Protein AF-A0A1V2B2P2-F1 (afdb_monomer_lite)

pLDDT: mean 77.13, std 16.37, range [38.16, 91.69]

Foldseek 3Di:
DDDDDDPPPVFDKDKDWDWFADPNDIDIWIWIWTDDPFKIKIFTDDDPVCCVFAPHRWIWIDTNVPLLAFTHGDCPPGDPVSVVVVVRVSVRVNPDDDPDDPDDPPPD

Radius of gyration: 16.29 Å; chains: 1; bounding box: 33×38×51 Å

Structure (mmCIF, N/CA/C/O backbone):
data_AF-A0A1V2B2P2-F1
#
_entry.id   AF-A0A1V2B2P2-F1
#
loop_
_atom_site.group_PDB
_atom_site.id
_atom_site.type_symbol
_atom_site.label_atom_id
_atom_site.label_alt_id
_atom_site.label_comp_id
_atom_site.label_asym_id
_atom_site.label_entity_id
_atom_site.label_seq_id
_atom_site.pdbx_PDB_ins_code
_atom_site.Cartn_x
_atom_site.Cartn_y
_atom_site.Cartn_z
_atom_site.occupancy
_atom_site.B_iso_or_equiv
_atom_site.auth_seq_id
_atom_site.auth_comp_id
_atom_site.auth_asym_id
_atom_site.auth_atom_id
_atom_site.pdbx_PDB_model_num
ATOM 1 N N . MET A 1 1 ? 12.915 -26.790 -37.142 1.00 39.47 1 MET A N 1
ATOM 2 C CA . MET A 1 1 ? 12.328 -26.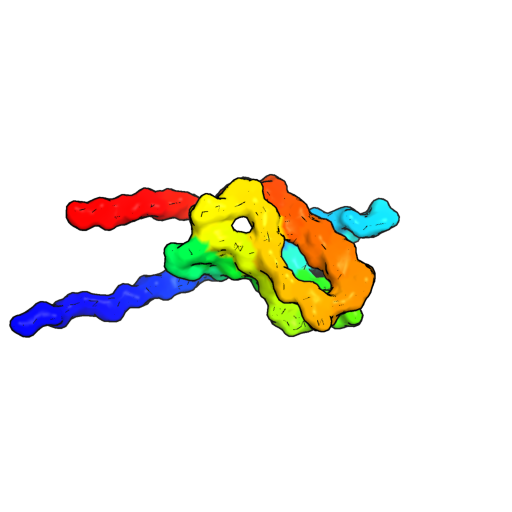974 -35.799 1.00 39.47 1 MET A CA 1
ATOM 3 C C . MET A 1 1 ? 13.201 -26.231 -34.805 1.00 39.47 1 MET A C 1
ATOM 5 O O . MET A 1 1 ? 14.288 -26.704 -34.510 1.00 39.47 1 MET A O 1
ATOM 9 N N . ALA A 1 2 ? 12.787 -25.038 -34.380 1.00 40.22 2 ALA A N 1
ATOM 10 C CA . ALA A 1 2 ? 13.487 -24.275 -33.353 1.00 40.22 2 ALA A CA 1
ATOM 11 C C . ALA A 1 2 ? 12.790 -24.535 -32.011 1.00 40.22 2 ALA A C 1
ATOM 13 O O . ALA A 1 2 ? 11.693 -24.041 -31.776 1.00 40.22 2 ALA A O 1
ATOM 14 N N . CYS A 1 3 ? 13.403 -25.363 -31.168 1.00 47.97 3 CYS A N 1
ATOM 15 C CA . CYS A 1 3 ? 13.074 -25.444 -29.749 1.00 47.97 3 CYS A CA 1
ATOM 16 C C . CYS A 1 3 ? 13.966 -24.447 -29.014 1.00 47.97 3 CYS A C 1
ATOM 18 O O . CYS A 1 3 ? 15.145 -24.744 -28.861 1.00 47.97 3 CYS A O 1
ATOM 20 N N . LEU A 1 4 ? 13.434 -23.318 -28.538 1.00 44.38 4 LEU A N 1
ATOM 21 C CA . LEU A 1 4 ? 14.113 -22.487 -27.539 1.00 44.38 4 LEU A CA 1
ATOM 22 C C . LEU A 1 4 ? 13.096 -21.861 -26.567 1.00 44.38 4 LEU A C 1
ATOM 24 O O . LEU A 1 4 ? 12.525 -20.813 -26.829 1.00 44.38 4 LEU A O 1
ATOM 28 N N . LEU A 1 5 ? 12.945 -22.586 -25.451 1.00 43.53 5 LEU A N 1
ATOM 29 C CA . LEU A 1 5 ? 12.722 -22.169 -24.060 1.00 43.53 5 LEU A CA 1
ATOM 30 C C . LEU A 1 5 ? 11.414 -21.432 -23.687 1.00 43.53 5 LEU A C 1
ATOM 32 O O . LEU A 1 5 ? 11.147 -20.349 -24.200 1.00 43.53 5 LEU A O 1
ATOM 36 N N . PRO A 1 6 ? 10.639 -21.937 -22.698 1.00 41.19 6 PRO A N 1
ATOM 37 C CA . PRO A 1 6 ? 9.666 -21.096 -22.019 1.00 41.19 6 PRO A CA 1
ATOM 38 C C . PRO A 1 6 ? 10.451 -19.983 -21.324 1.00 41.19 6 PRO A C 1
ATOM 40 O O . PRO A 1 6 ? 11.343 -20.261 -20.517 1.00 41.19 6 PRO A O 1
ATOM 43 N N . TYR A 1 7 ? 10.157 -18.730 -21.667 1.00 40.47 7 TYR A N 1
ATOM 44 C CA . TYR A 1 7 ? 10.607 -17.584 -20.892 1.00 40.47 7 TYR A CA 1
ATOM 45 C C . TYR A 1 7 ? 10.090 -17.785 -19.467 1.00 40.47 7 TYR A C 1
ATOM 47 O O . TYR A 1 7 ? 8.924 -17.554 -19.168 1.00 40.47 7 TYR A O 1
ATOM 55 N N . TYR A 1 8 ? 10.961 -18.288 -18.595 1.00 42.84 8 TYR A N 1
ATOM 56 C CA . TYR A 1 8 ? 10.776 -18.232 -17.157 1.00 42.84 8 TYR A CA 1
ATOM 57 C C . TYR A 1 8 ? 10.925 -16.756 -16.798 1.00 42.84 8 TYR A C 1
ATOM 59 O O . TYR A 1 8 ? 12.015 -16.286 -16.463 1.00 42.84 8 TYR A O 1
ATOM 67 N N . THR A 1 9 ? 9.841 -15.995 -16.917 1.00 45.66 9 THR A N 1
ATOM 68 C CA . THR A 1 9 ? 9.698 -14.739 -16.196 1.00 45.66 9 THR A CA 1
ATOM 69 C C . THR A 1 9 ? 9.784 -15.111 -14.725 1.00 45.66 9 THR A C 1
ATOM 71 O O . THR A 1 9 ? 8.820 -15.549 -14.103 1.00 45.66 9 THR A O 1
ATOM 74 N N . LYS A 1 10 ? 11.000 -15.054 -14.169 1.00 51.00 10 LYS A N 1
ATOM 75 C CA . LYS A 1 10 ? 11.193 -15.074 -12.725 1.00 51.00 10 LYS A CA 1
ATOM 76 C C . LYS A 1 10 ? 10.439 -13.860 -12.206 1.00 51.00 10 LYS A C 1
ATOM 78 O O . LYS A 1 10 ? 10.979 -12.756 -12.253 1.00 51.00 10 LYS A O 1
ATOM 83 N N . LEU A 1 11 ? 9.211 -14.078 -11.742 1.00 55.22 11 LEU A N 1
ATOM 84 C CA . LEU A 1 11 ? 8.490 -13.119 -10.924 1.00 55.22 11 LEU A CA 1
ATOM 85 C C . LEU A 1 11 ? 9.451 -12.710 -9.815 1.00 55.22 11 LEU A C 1
ATOM 87 O O . LEU A 1 11 ? 9.940 -13.539 -9.036 1.00 55.22 11 LEU A O 1
ATOM 91 N N . LYS A 1 12 ? 9.854 -11.446 -9.844 1.00 67.88 12 LYS A N 1
ATOM 92 C CA . LYS A 1 12 ? 10.796 -10.933 -8.869 1.00 67.88 12 LYS A CA 1
ATOM 93 C C . LYS A 1 12 ? 9.968 -10.476 -7.684 1.00 67.88 12 LYS A C 1
ATOM 95 O O . LYS A 1 12 ? 9.390 -9.396 -7.723 1.00 67.88 12 LYS A O 1
ATOM 100 N N . HIS A 1 13 ? 9.920 -11.331 -6.669 1.00 76.50 13 HIS A N 1
ATOM 101 C CA . HIS A 1 13 ? 9.293 -11.022 -5.393 1.00 76.50 13 HIS A CA 1
ATOM 102 C C . HIS A 1 13 ? 10.310 -10.359 -4.463 1.00 76.50 13 HIS A C 1
ATOM 104 O O . HIS A 1 13 ? 11.464 -10.792 -4.361 1.00 76.50 13 HIS A O 1
ATOM 110 N N . MET A 1 14 ? 9.888 -9.293 -3.795 1.00 82.94 14 MET A N 1
ATOM 111 C CA . MET A 1 14 ? 10.618 -8.657 -2.701 1.00 82.94 14 MET A CA 1
ATOM 112 C C . MET A 1 14 ? 9.628 -8.362 -1.580 1.00 82.94 14 MET A C 1
ATOM 114 O O . MET A 1 14 ? 8.471 -8.088 -1.857 1.00 82.94 14 MET A O 1
ATOM 118 N N . THR A 1 15 ? 10.071 -8.360 -0.328 1.00 85.81 15 THR A N 1
ATOM 119 C CA . THR A 1 15 ? 9.255 -7.897 0.803 1.00 85.81 15 THR A CA 1
ATOM 120 C C . THR A 1 15 ? 9.981 -6.752 1.491 1.00 85.81 15 THR A C 1
ATOM 122 O O . THR A 1 15 ? 11.207 -6.783 1.636 1.00 85.81 15 THR A O 1
ATOM 125 N N . ARG A 1 16 ? 9.246 -5.721 1.903 1.00 85.19 16 ARG A N 1
ATOM 126 C CA . ARG A 1 16 ? 9.786 -4.564 2.619 1.00 85.19 16 ARG A CA 1
ATOM 127 C C . ARG A 1 16 ? 8.784 -4.080 3.647 1.00 85.19 16 ARG A C 1
ATOM 129 O O . ARG A 1 16 ? 7.584 -4.084 3.409 1.00 85.19 16 ARG A O 1
ATOM 136 N N . GLN A 1 17 ? 9.312 -3.569 4.748 1.00 88.44 17 GLN A N 1
ATOM 137 C CA . GLN A 1 17 ? 8.519 -2.836 5.716 1.00 88.44 17 GLN A CA 1
ATOM 138 C C . GLN A 1 17 ? 8.407 -1.369 5.327 1.00 88.44 17 GLN A C 1
ATOM 140 O O . GLN A 1 17 ? 9.409 -0.711 5.027 1.00 88.44 17 GLN A O 1
ATOM 145 N N . ILE A 1 18 ? 7.181 -0.863 5.357 1.00 87.44 18 ILE A N 1
ATOM 146 C CA . ILE A 1 18 ? 6.894 0.563 5.260 1.00 87.44 18 ILE A CA 1
ATOM 147 C C . ILE A 1 18 ? 6.286 1.041 6.572 1.00 87.44 18 ILE A C 1
ATOM 149 O O . ILE A 1 18 ? 5.575 0.301 7.252 1.00 87.44 18 ILE A O 1
ATOM 153 N N . THR A 1 19 ? 6.565 2.292 6.912 1.00 89.38 19 THR A N 1
ATOM 154 C CA . THR A 1 19 ? 5.907 2.976 8.021 1.00 89.38 19 THR A CA 1
ATOM 155 C C . THR A 1 19 ? 4.909 3.957 7.439 1.00 89.38 19 THR A C 1
ATOM 157 O O . THR A 1 19 ? 5.289 4.790 6.617 1.00 89.38 19 THR A O 1
ATOM 160 N N . ILE A 1 20 ? 3.659 3.874 7.877 1.00 88.50 20 ILE A N 1
ATOM 161 C CA . ILE A 1 20 ? 2.627 4.869 7.583 1.00 88.50 20 ILE A CA 1
ATOM 162 C C . ILE A 1 20 ? 2.299 5.663 8.844 1.00 88.50 20 ILE A C 1
ATOM 164 O O . ILE A 1 20 ? 2.449 5.155 9.958 1.00 88.50 20 ILE A O 1
ATOM 168 N N . ASN A 1 21 ? 1.864 6.908 8.671 1.00 87.12 21 ASN A N 1
ATOM 169 C CA . ASN A 1 21 ? 1.361 7.745 9.754 1.00 87.12 21 ASN A CA 1
ATOM 170 C C . ASN A 1 21 ? -0.140 7.956 9.555 1.00 87.12 21 ASN A C 1
ATOM 172 O O . ASN A 1 21 ? -0.551 8.440 8.506 1.00 87.12 21 ASN A O 1
ATOM 176 N N . LEU A 1 22 ? -0.930 7.580 10.554 1.00 84.56 22 LEU A N 1
ATOM 177 C CA . LEU A 1 22 ? -2.375 7.772 10.586 1.00 84.56 22 LEU A CA 1
ATOM 178 C C . LEU A 1 22 ? -2.728 8.431 11.913 1.00 84.56 22 LEU A C 1
ATOM 180 O O . LEU A 1 22 ? -2.370 7.912 12.970 1.00 84.56 22 LEU A O 1
ATOM 184 N N . ASP A 1 23 ? -3.389 9.586 11.855 1.00 84.69 23 ASP A N 1
ATOM 185 C CA . ASP A 1 23 ? -3.840 10.345 13.030 1.00 84.69 23 ASP A CA 1
ATOM 186 C C . ASP A 1 23 ? -2.732 10.624 14.068 1.00 84.69 23 ASP A C 1
ATOM 188 O O . ASP A 1 23 ? -2.968 10.681 15.274 1.00 84.69 23 ASP A O 1
ATOM 192 N N . GLY A 1 24 ? -1.487 10.793 13.606 1.00 84.19 24 GLY A N 1
ATOM 193 C CA . GLY A 1 24 ? -0.324 11.039 14.464 1.00 84.19 24 GLY A CA 1
ATOM 194 C C . GLY A 1 24 ? 0.310 9.777 15.055 1.00 84.19 24 GLY A C 1
ATOM 195 O O . GLY A 1 24 ? 1.323 9.879 15.750 1.00 84.19 24 GLY A O 1
ATOM 196 N N . GLN A 1 25 ? -0.230 8.593 14.760 1.00 87.75 25 GLN A N 1
ATOM 197 C CA . GLN A 1 25 ? 0.337 7.311 15.156 1.00 87.75 25 GLN A CA 1
ATOM 198 C C . GLN A 1 25 ? 1.056 6.641 13.980 1.00 87.75 25 GLN A C 1
ATOM 200 O O . GLN A 1 25 ? 0.563 6.587 12.854 1.00 87.75 25 GLN A O 1
ATOM 205 N N . GLN A 1 26 ? 2.246 6.105 14.252 1.00 88.88 26 GLN A N 1
ATOM 206 C CA . GLN A 1 26 ? 3.031 5.372 13.265 1.00 88.88 26 GLN A CA 1
ATOM 207 C C . GLN A 1 26 ? 2.723 3.882 13.317 1.00 88.88 26 GLN A C 1
ATOM 209 O O . GLN A 1 26 ? 2.688 3.275 14.390 1.00 88.88 26 GLN A O 1
ATOM 214 N N . PHE A 1 27 ? 2.570 3.285 12.142 1.00 87.56 27 PHE A N 1
ATOM 215 C CA . PHE A 1 27 ? 2.323 1.863 11.999 1.00 87.56 27 PHE A CA 1
ATOM 216 C C . PHE A 1 27 ? 3.258 1.265 10.966 1.00 87.56 27 PHE A C 1
ATOM 218 O O . PHE A 1 27 ? 3.414 1.803 9.873 1.00 87.56 27 PHE A O 1
ATOM 225 N N . MET A 1 28 ? 3.849 0.127 11.314 1.00 89.19 28 MET A N 1
ATOM 226 C CA . MET A 1 28 ? 4.628 -0.671 10.379 1.00 89.19 28 MET A CA 1
ATOM 227 C C . MET A 1 28 ? 3.732 -1.693 9.682 1.00 89.19 28 MET A C 1
ATOM 229 O O . MET A 1 28 ? 2.868 -2.315 10.314 1.00 89.19 28 MET A O 1
ATOM 233 N N . LEU A 1 29 ? 3.957 -1.842 8.382 1.00 87.38 29 LEU A N 1
ATOM 234 C CA . LEU A 1 29 ? 3.263 -2.766 7.496 1.00 87.38 29 LEU A CA 1
ATOM 235 C C . LEU A 1 29 ? 4.288 -3.517 6.656 1.00 87.38 29 LEU A C 1
ATOM 237 O O . LEU A 1 29 ? 5.249 -2.914 6.173 1.00 87.38 29 LEU A O 1
ATOM 241 N N . ASP A 1 30 ? 4.051 -4.808 6.457 1.00 87.81 30 ASP A N 1
ATOM 242 C CA . ASP A 1 30 ? 4.799 -5.604 5.494 1.00 87.81 30 ASP A CA 1
ATOM 243 C C . ASP A 1 30 ? 4.138 -5.468 4.117 1.00 87.81 30 ASP A C 1
ATOM 245 O O . ASP A 1 30 ? 2.928 -5.660 3.957 1.00 87.81 30 ASP A O 1
ATOM 249 N N . LEU A 1 31 ? 4.948 -5.115 3.124 1.00 88.00 31 LEU A N 1
ATOM 250 C CA . LEU A 1 31 ? 4.548 -4.959 1.735 1.00 88.00 31 LEU A CA 1
ATOM 251 C C . LEU A 1 31 ? 5.353 -5.934 0.883 1.00 88.00 31 LEU A C 1
ATOM 253 O O . LEU A 1 31 ? 6.587 -5.906 0.911 1.00 88.00 31 LEU A O 1
ATOM 257 N N . GLU A 1 32 ? 4.668 -6.789 0.133 1.00 90.06 32 GLU A N 1
ATOM 258 C CA . GLU A 1 32 ? 5.305 -7.628 -0.878 1.00 90.06 32 GLU A CA 1
ATOM 259 C C . GLU A 1 32 ? 5.138 -6.998 -2.265 1.00 90.06 32 GLU A C 1
ATOM 261 O O . GLU A 1 32 ? 4.072 -6.511 -2.623 1.00 90.06 32 GLU A O 1
ATOM 266 N N . PHE A 1 33 ? 6.223 -6.980 -3.034 1.00 87.25 33 PHE A N 1
ATOM 267 C CA . PHE A 1 33 ? 6.303 -6.422 -4.376 1.00 87.25 33 PHE A CA 1
ATOM 268 C C . PHE A 1 33 ? 6.483 -7.561 -5.360 1.00 87.25 33 PHE A C 1
ATOM 270 O O . PHE A 1 33 ? 7.446 -8.321 -5.250 1.00 87.25 33 PHE A O 1
ATOM 277 N N . GLU A 1 34 ? 5.623 -7.615 -6.360 1.00 87.62 34 GLU A N 1
ATOM 278 C CA . GLU A 1 34 ? 5.695 -8.563 -7.458 1.00 87.62 34 GLU A CA 1
ATOM 279 C C . GLU A 1 34 ? 5.828 -7.782 -8.767 1.00 87.62 34 GLU A C 1
ATOM 281 O O . GLU A 1 34 ? 4.913 -7.070 -9.183 1.00 87.62 34 GLU A O 1
ATOM 286 N N . GLN A 1 35 ? 6.985 -7.898 -9.422 1.00 84.06 35 GLN A N 1
ATOM 287 C CA . GLN A 1 35 ? 7.160 -7.340 -10.762 1.00 84.06 35 GLN A CA 1
ATOM 288 C C . GLN A 1 35 ? 6.532 -8.268 -11.806 1.00 84.06 35 GLN A C 1
ATOM 290 O O . GLN A 1 35 ? 6.972 -9.410 -11.966 1.00 84.06 35 GLN A O 1
ATOM 295 N N . ARG A 1 36 ? 5.552 -7.743 -12.543 1.00 84.50 36 ARG A N 1
ATOM 296 C CA . ARG A 1 36 ? 4.939 -8.336 -13.739 1.00 84.50 36 ARG A CA 1
ATOM 297 C C . ARG A 1 36 ? 5.450 -7.628 -15.000 1.00 84.50 36 ARG A C 1
ATOM 299 O O . ARG A 1 36 ? 6.171 -6.637 -14.911 1.00 84.50 36 ARG A O 1
ATOM 306 N N . ASP A 1 37 ? 5.085 -8.136 -16.179 1.00 76.31 37 ASP A N 1
ATOM 307 C CA . ASP A 1 37 ? 5.634 -7.677 -17.470 1.00 76.31 37 ASP A CA 1
ATOM 308 C C . ASP A 1 37 ? 5.469 -6.164 -17.719 1.00 76.31 37 ASP A C 1
ATOM 310 O O . ASP A 1 37 ? 6.339 -5.543 -18.329 1.00 76.31 37 ASP A O 1
ATOM 314 N N . HIS A 1 38 ? 4.387 -5.558 -17.212 1.00 81.88 38 HIS A N 1
ATOM 315 C CA . HIS A 1 38 ? 4.072 -4.132 -17.393 1.00 81.88 38 HIS A CA 1
ATOM 316 C C . HIS A 1 38 ? 3.532 -3.446 -16.132 1.00 81.88 38 HIS A C 1
ATOM 318 O O . HIS A 1 38 ? 2.929 -2.372 -16.213 1.00 81.88 38 HIS A O 1
ATOM 324 N N . SER A 1 39 ? 3.714 -4.055 -14.966 1.00 85.44 39 SER A N 1
ATOM 325 C CA . SER A 1 39 ? 3.234 -3.489 -13.711 1.00 85.44 39 SER A CA 1
ATOM 326 C C . SER A 1 39 ? 3.980 -4.048 -12.511 1.00 85.44 39 SER A C 1
ATOM 328 O O . SER A 1 39 ? 4.595 -5.112 -12.556 1.00 85.44 39 SER A O 1
ATOM 330 N N . ILE A 1 40 ? 3.899 -3.314 -11.414 1.00 86.50 40 ILE A N 1
ATOM 331 C CA . ILE A 1 40 ? 4.299 -3.756 -10.091 1.00 86.50 40 ILE A CA 1
ATOM 332 C C . ILE A 1 40 ? 3.021 -3.945 -9.287 1.00 86.50 40 ILE A C 1
ATOM 334 O O . ILE A 1 40 ? 2.218 -3.016 -9.162 1.00 86.50 40 ILE A O 1
ATOM 338 N N . VAL A 1 41 ? 2.844 -5.145 -8.745 1.00 89.81 41 VAL A N 1
ATOM 339 C CA . VAL A 1 41 ? 1.767 -5.456 -7.809 1.00 89.81 41 VAL A CA 1
ATOM 340 C C . VAL A 1 41 ? 2.316 -5.372 -6.394 1.00 89.81 41 VAL A C 1
ATOM 342 O O . VAL A 1 41 ? 3.365 -5.933 -6.081 1.00 89.81 41 VAL A O 1
ATOM 345 N N . TYR A 1 42 ? 1.610 -4.631 -5.557 1.00 89.38 42 TYR A N 1
ATOM 346 C CA . TYR A 1 42 ? 1.908 -4.403 -4.158 1.00 89.38 42 TYR A CA 1
ATOM 347 C C . TYR A 1 42 ? 0.877 -5.149 -3.322 1.00 89.38 42 TYR A C 1
ATOM 349 O O . TYR A 1 42 ? -0.280 -4.743 -3.242 1.00 89.38 42 TYR A O 1
ATOM 357 N N . HIS A 1 43 ? 1.305 -6.230 -2.688 1.00 91.44 43 HIS A N 1
ATOM 358 C CA . HIS A 1 43 ? 0.491 -7.028 -1.783 1.00 91.44 43 HIS A CA 1
ATOM 359 C C . HIS A 1 43 ? 0.643 -6.478 -0.369 1.00 91.44 43 HIS A C 1
ATOM 361 O O . HIS A 1 43 ? 1.695 -6.622 0.266 1.00 91.44 43 HIS A O 1
ATOM 367 N N . VAL A 1 44 ? -0.396 -5.810 0.125 1.00 87.94 4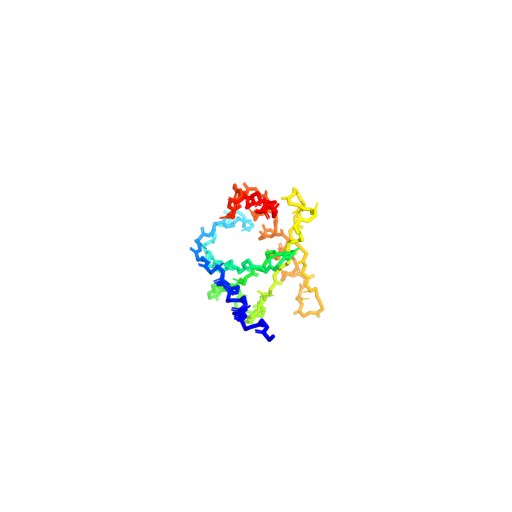4 VAL A N 1
ATOM 368 C CA . VAL A 1 44 ? -0.394 -5.211 1.461 1.00 87.94 44 VAL A CA 1
ATOM 369 C C . VAL A 1 44 ? -0.771 -6.281 2.474 1.00 87.94 44 VAL A C 1
ATOM 371 O O . VAL A 1 44 ? -1.883 -6.808 2.450 1.00 87.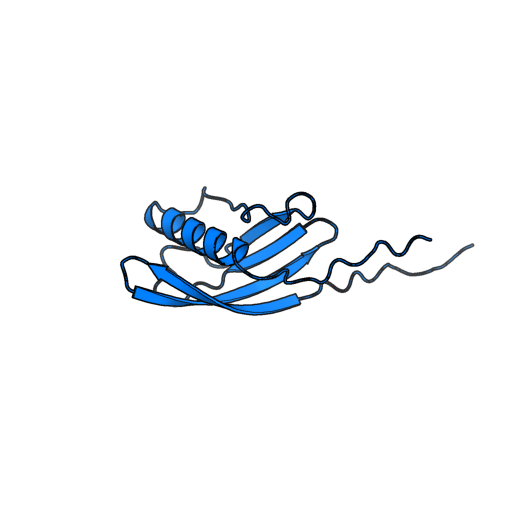94 44 VAL A O 1
ATOM 374 N N . THR A 1 45 ? 0.128 -6.569 3.416 1.00 86.81 45 THR A N 1
ATOM 375 C CA . THR A 1 45 ? -0.212 -7.404 4.571 1.00 86.81 45 THR A CA 1
ATOM 376 C C . THR A 1 45 ? -0.671 -6.498 5.714 1.00 86.81 45 THR A C 1
ATOM 378 O O . THR A 1 45 ? 0.160 -5.822 6.332 1.00 86.81 45 THR A O 1
ATOM 381 N N . PRO A 1 46 ? -1.982 -6.433 6.017 1.00 75.56 46 PRO A N 1
ATOM 382 C CA . PRO A 1 46 ? -2.467 -5.593 7.099 1.00 75.56 46 PRO A CA 1
ATOM 383 C C . PRO A 1 46 ? -1.936 -6.106 8.439 1.00 75.56 46 PRO A C 1
ATOM 385 O O . PRO A 1 46 ? -1.999 -7.298 8.747 1.00 75.56 46 PRO A O 1
ATOM 388 N N . ASN A 1 47 ? -1.436 -5.194 9.271 1.00 79.12 47 ASN A N 1
ATOM 389 C CA . ASN A 1 47 ? -1.121 -5.533 10.654 1.00 79.12 47 ASN A CA 1
ATOM 390 C C . ASN A 1 47 ? -2.423 -5.735 11.465 1.00 79.12 47 ASN A C 1
ATOM 392 O O . ASN A 1 47 ? -3.524 -5.402 11.020 1.00 79.12 47 ASN A O 1
ATOM 396 N N . LYS A 1 48 ? -2.306 -6.243 12.698 1.00 80.75 48 LYS A N 1
ATOM 397 C CA . LYS A 1 48 ? -3.464 -6.525 13.572 1.00 80.75 48 LYS A CA 1
ATOM 398 C C . LYS A 1 48 ? -4.362 -5.310 13.855 1.00 80.75 48 LYS A C 1
ATOM 400 O O . LYS A 1 48 ? -5.513 -5.500 14.225 1.00 80.75 48 LYS A O 1
ATOM 405 N N . HIS A 1 49 ? -3.858 -4.084 13.708 1.00 80.56 49 HIS A N 1
ATOM 406 C CA . HIS A 1 49 ? -4.644 -2.865 13.914 1.00 80.56 49 HIS A CA 1
ATOM 407 C C . HIS A 1 49 ? -5.557 -2.548 12.723 1.00 80.56 49 HIS A C 1
ATOM 409 O O . HIS A 1 49 ? -6.575 -1.887 12.904 1.00 80.56 49 HIS A O 1
ATOM 415 N N . PHE A 1 50 ? -5.231 -3.054 11.531 1.00 81.25 50 PHE A N 1
ATOM 416 C CA . PHE A 1 50 ? -5.940 -2.740 10.287 1.00 81.25 50 PHE A CA 1
ATOM 417 C C . PHE A 1 50 ? -6.635 -3.933 9.643 1.00 81.25 50 PHE A C 1
ATOM 419 O O . PHE A 1 50 ? -7.291 -3.764 8.620 1.00 81.25 50 PHE A O 1
ATOM 426 N N . SER A 1 51 ? -6.561 -5.124 10.238 1.00 79.19 51 SER A N 1
ATOM 427 C CA . SER A 1 51 ? -7.165 -6.347 9.687 1.00 79.19 51 SER A CA 1
ATOM 428 C C . SER A 1 51 ? -8.681 -6.264 9.471 1.00 79.19 51 SER A C 1
ATOM 430 O O . SER A 1 51 ? -9.236 -7.049 8.713 1.00 79.19 51 SER A O 1
ATOM 432 N N . HIS A 1 52 ? -9.363 -5.337 10.150 1.00 81.94 52 HIS A N 1
ATOM 433 C CA . HIS A 1 52 ? -10.797 -5.082 9.978 1.00 81.94 52 HIS A CA 1
ATOM 434 C C . HIS A 1 52 ? -11.113 -4.006 8.928 1.00 81.94 52 HIS A C 1
ATOM 436 O O . HIS A 1 52 ? -12.272 -3.839 8.562 1.00 81.94 52 HIS A O 1
ATOM 442 N N . GLN A 1 53 ? -10.110 -3.244 8.494 1.00 83.88 53 GLN A N 1
ATOM 443 C CA . GLN A 1 53 ? -10.270 -2.057 7.648 1.00 83.88 53 GLN A CA 1
ATOM 444 C C . GLN A 1 53 ? -9.677 -2.269 6.253 1.00 83.88 53 GLN A C 1
ATOM 446 O O . GLN A 1 53 ? -10.190 -1.701 5.291 1.00 83.88 53 GLN A O 1
ATOM 451 N N . ILE A 1 54 ? -8.649 -3.115 6.150 1.00 83.44 54 ILE A N 1
ATOM 452 C CA . ILE A 1 54 ? -8.059 -3.580 4.898 1.00 83.44 54 ILE A CA 1
ATOM 453 C C . ILE A 1 54 ? -8.244 -5.101 4.811 1.00 83.44 54 ILE A C 1
ATOM 455 O O . ILE A 1 54 ? -7.838 -5.810 5.740 1.00 83.44 54 ILE A O 1
ATOM 459 N N . PRO A 1 55 ? -8.854 -5.617 3.728 1.00 82.94 55 PRO A N 1
ATOM 460 C CA . PRO A 1 55 ? -9.055 -7.048 3.559 1.00 82.94 55 PRO A CA 1
ATOM 461 C C . PRO A 1 55 ? -7.721 -7.787 3.409 1.00 82.94 55 PRO A C 1
ATOM 463 O O . PRO A 1 55 ? -6.728 -7.250 2.918 1.00 82.94 55 PRO A O 1
ATOM 466 N N . ALA A 1 56 ? -7.702 -9.055 3.819 1.00 79.88 56 ALA A N 1
ATOM 467 C CA . ALA A 1 56 ? -6.573 -9.928 3.526 1.00 79.88 56 ALA A CA 1
ATOM 468 C C . ALA A 1 56 ? -6.443 -10.109 2.004 1.00 79.88 56 ALA A C 1
ATOM 470 O O . ALA A 1 56 ? -7.440 -10.373 1.333 1.00 79.88 56 ALA A O 1
ATOM 471 N N . GLY A 1 57 ? -5.224 -9.974 1.476 1.00 81.88 57 GLY A N 1
ATOM 472 C CA . GLY A 1 57 ? -4.981 -10.018 0.031 1.00 81.88 57 GLY A CA 1
ATOM 473 C C . GLY A 1 57 ? -5.323 -8.715 -0.692 1.00 81.88 57 GLY A C 1
ATOM 474 O O . GLY A 1 57 ? -5.633 -8.742 -1.875 1.00 81.88 57 GLY A O 1
ATOM 475 N N . PHE A 1 58 ? -5.310 -7.580 0.011 1.00 88.94 58 PHE A N 1
ATOM 476 C CA . PHE A 1 58 ? -5.440 -6.277 -0.627 1.00 88.94 58 PHE A CA 1
ATOM 477 C C . PHE A 1 58 ? -4.227 -5.987 -1.519 1.00 88.94 58 PHE A C 1
ATOM 479 O O . PHE A 1 58 ? -3.080 -6.003 -1.060 1.00 88.94 58 PHE A O 1
ATOM 486 N N . GLU A 1 59 ? -4.504 -5.703 -2.788 1.00 91.12 59 GLU A N 1
ATOM 487 C CA . GLU A 1 59 ? -3.504 -5.447 -3.818 1.00 91.12 59 GLU A CA 1
ATOM 488 C C . GLU A 1 59 ? -3.585 -3.995 -4.294 1.00 91.12 59 GLU A C 1
ATOM 490 O O . GLU A 1 59 ? -4.670 -3.437 -4.477 1.00 91.12 59 GLU A O 1
ATOM 495 N N . MET A 1 60 ? -2.425 -3.399 -4.554 1.00 91.69 60 MET A N 1
ATOM 496 C CA . MET A 1 60 ? -2.317 -2.171 -5.332 1.00 91.69 60 MET A CA 1
ATOM 497 C C . MET A 1 60 ? -1.457 -2.410 -6.566 1.00 91.69 60 MET A C 1
ATOM 499 O O . MET A 1 60 ? -0.527 -3.210 -6.540 1.00 91.69 60 MET A O 1
ATOM 503 N N . ILE A 1 61 ? -1.736 -1.704 -7.653 1.00 90.31 61 ILE A N 1
ATOM 504 C CA . ILE A 1 61 ? -1.088 -1.906 -8.946 1.00 90.31 61 ILE A CA 1
ATOM 505 C C . ILE A 1 61 ? -0.532 -0.571 -9.431 1.00 90.31 61 ILE A C 1
ATOM 507 O O . ILE A 1 61 ? -1.274 0.397 -9.612 1.00 90.31 61 ILE A O 1
ATOM 511 N N . GLN A 1 62 ? 0.776 -0.530 -9.677 1.00 88.06 62 GLN A N 1
ATOM 512 C CA . GLN A 1 62 ? 1.428 0.563 -10.397 1.00 88.06 62 GLN A CA 1
ATOM 513 C C . GLN A 1 62 ? 1.838 0.065 -11.776 1.00 88.06 62 GLN A C 1
ATOM 515 O O . GLN A 1 62 ? 2.553 -0.927 -11.892 1.00 88.06 62 GLN A O 1
ATOM 520 N N . ASN A 1 63 ? 1.399 0.748 -12.825 1.00 83.56 63 ASN A N 1
ATOM 521 C CA . ASN A 1 63 ? 1.773 0.386 -14.186 1.00 83.56 63 ASN A CA 1
ATOM 522 C C . ASN A 1 63 ? 3.162 0.932 -14.530 1.00 83.56 63 ASN A C 1
ATOM 524 O O . ASN A 1 63 ? 3.532 2.032 -14.124 1.00 83.56 63 ASN A O 1
ATOM 528 N N . ASP A 1 64 ? 3.915 0.186 -15.337 1.00 72.44 64 ASP A N 1
ATOM 529 C CA . ASP A 1 64 ? 5.279 0.547 -15.745 1.00 72.44 64 ASP A CA 1
ATOM 530 C C . ASP A 1 64 ? 5.346 1.815 -16.613 1.00 72.44 64 ASP A C 1
ATOM 532 O O . ASP A 1 64 ? 6.413 2.410 -16.769 1.00 72.44 64 ASP A O 1
ATOM 536 N N . ILE A 1 65 ? 4.212 2.220 -17.179 1.00 61.41 65 ILE A N 1
ATOM 537 C CA . ILE A 1 65 ? 4.055 3.434 -17.985 1.00 61.41 65 ILE A CA 1
ATOM 538 C C . ILE A 1 65 ? 3.991 4.676 -17.079 1.00 61.41 65 ILE A C 1
ATOM 540 O O . ILE A 1 65 ? 4.429 5.752 -17.471 1.00 61.41 65 ILE A O 1
ATOM 544 N N . ASP A 1 66 ? 3.540 4.493 -15.835 1.00 64.25 66 ASP A N 1
ATOM 545 C CA . ASP A 1 66 ? 3.242 5.543 -14.863 1.00 64.25 66 ASP A CA 1
ATOM 546 C C . ASP A 1 66 ? 4.058 5.338 -13.574 1.00 64.25 66 ASP A C 1
ATOM 548 O O . ASP A 1 66 ? 3.536 5.398 -12.461 1.00 64.25 66 ASP A O 1
ATOM 552 N N . LYS A 1 67 ? 5.367 5.077 -13.711 1.00 63.81 67 LYS A N 1
ATOM 553 C CA . LYS A 1 67 ? 6.282 4.809 -12.574 1.00 63.81 67 LYS A CA 1
ATOM 554 C C . LYS A 1 67 ? 6.418 5.966 -11.583 1.00 63.81 67 LYS A C 1
ATOM 556 O O . LYS A 1 67 ? 6.922 5.756 -10.483 1.00 63.81 67 LYS A O 1
ATOM 561 N N . GLU A 1 68 ? 5.994 7.165 -11.970 1.00 66.69 68 GLU A N 1
ATOM 562 C CA . GLU A 1 68 ? 5.973 8.352 -11.108 1.00 66.69 68 GLU A CA 1
ATOM 563 C C . GLU A 1 68 ? 4.612 8.577 -10.432 1.00 66.69 68 GLU A C 1
ATOM 565 O O . GLU A 1 68 ? 4.496 9.412 -9.538 1.00 66.69 68 GLU A O 1
ATOM 570 N N . SER A 1 69 ? 3.587 7.817 -10.822 1.00 73.06 69 SER A N 1
ATOM 571 C CA . SER A 1 69 ? 2.241 7.918 -10.261 1.00 73.06 69 SER A CA 1
ATOM 572 C C . SER A 1 69 ? 2.061 6.970 -9.080 1.00 73.06 69 SER A C 1
ATOM 574 O O . SER A 1 69 ? 2.690 5.911 -9.003 1.00 73.06 69 SER A O 1
ATOM 576 N N . ALA A 1 70 ? 1.166 7.333 -8.162 1.00 83.81 70 ALA A N 1
ATOM 577 C CA . ALA A 1 70 ? 0.770 6.462 -7.061 1.00 83.81 70 ALA A CA 1
ATOM 578 C C . ALA A 1 70 ? 0.107 5.170 -7.589 1.00 83.81 70 ALA A C 1
ATOM 580 O O . ALA A 1 70 ? -0.575 5.208 -8.620 1.00 83.81 70 ALA A O 1
ATOM 581 N N . PRO A 1 71 ? 0.290 4.022 -6.913 1.00 88.00 71 PRO A N 1
ATOM 582 C CA . PRO A 1 71 ? -0.397 2.795 -7.283 1.00 88.00 71 PRO A CA 1
ATOM 583 C C . PRO A 1 71 ? -1.917 2.941 -7.117 1.00 88.00 71 PRO A C 1
ATOM 585 O O . PRO A 1 71 ? -2.414 3.567 -6.178 1.00 88.00 71 PRO A O 1
ATOM 588 N N . THR A 1 72 ? -2.645 2.316 -8.035 1.00 90.12 72 THR A N 1
ATOM 589 C CA . THR A 1 72 ? -4.112 2.233 -8.041 1.00 90.12 72 THR A CA 1
ATOM 590 C C . THR A 1 72 ? -4.586 0.993 -7.288 1.00 90.12 72 THR A C 1
ATOM 592 O O . THR A 1 72 ? -3.842 0.021 -7.185 1.00 90.12 72 THR A O 1
ATOM 595 N N . TYR A 1 73 ? -5.803 0.998 -6.749 1.00 90.88 73 TYR A N 1
ATOM 596 C CA . TYR A 1 73 ? -6.355 -0.127 -5.987 1.00 90.88 73 TYR A CA 1
ATOM 597 C C . TYR A 1 73 ? -7.880 -0.192 -6.107 1.00 90.88 73 TYR A C 1
ATOM 599 O O . TYR A 1 73 ? -8.520 0.789 -6.486 1.00 90.88 73 TYR A O 1
ATOM 607 N N . ASP A 1 74 ? -8.461 -1.353 -5.795 1.00 89.50 74 ASP A N 1
ATOM 608 C CA . ASP A 1 74 ? -9.915 -1.528 -5.760 1.00 89.50 74 ASP A CA 1
ATOM 609 C C . ASP A 1 74 ? -10.497 -0.998 -4.441 1.00 89.50 74 ASP A C 1
ATOM 611 O O . ASP A 1 74 ? -10.169 -1.471 -3.352 1.00 89.50 74 ASP A O 1
ATOM 615 N N . GLU A 1 75 ? -11.384 -0.012 -4.545 1.00 87.94 75 GLU A N 1
ATOM 616 C CA . GLU A 1 75 ? -12.072 0.594 -3.404 1.00 87.94 75 GLU A CA 1
ATOM 617 C C . GLU A 1 75 ? -13.351 -0.145 -2.995 1.00 87.94 75 GLU A C 1
ATOM 619 O O . GLU A 1 75 ? -13.878 0.104 -1.911 1.00 87.94 75 GLU A O 1
ATOM 624 N N . SER A 1 76 ? -13.859 -1.060 -3.825 1.00 85.25 76 SER A N 1
ATOM 625 C CA . SER A 1 76 ? -15.193 -1.661 -3.666 1.00 85.25 76 SER A CA 1
ATOM 626 C C . SER A 1 76 ? -15.357 -2.431 -2.352 1.00 85.25 76 SER A C 1
ATOM 628 O O . SER A 1 76 ? -16.455 -2.500 -1.800 1.00 85.25 76 SER A O 1
ATOM 630 N N . ALA A 1 77 ? -14.265 -3.007 -1.845 1.00 80.88 77 ALA A N 1
ATOM 631 C CA . ALA A 1 77 ? -14.230 -3.767 -0.598 1.00 80.88 77 ALA A CA 1
ATOM 632 C C . ALA A 1 77 ? -13.778 -2.937 0.621 1.00 80.88 77 ALA A C 1
ATOM 634 O O . ALA A 1 77 ? -13.661 -3.482 1.721 1.00 80.88 77 ALA A O 1
ATOM 635 N N . LEU A 1 78 ? -13.501 -1.639 0.449 1.00 86.50 78 LEU A N 1
ATOM 636 C CA . LEU A 1 78 ? -12.960 -0.785 1.503 1.00 86.50 78 LEU A CA 1
ATOM 637 C C . LEU A 1 78 ? -14.058 0.009 2.217 1.00 86.50 78 LEU A C 1
ATOM 639 O O . LEU A 1 78 ? -14.937 0.623 1.614 1.00 86.50 78 LEU A O 1
ATOM 643 N N . SER A 1 79 ? -13.956 0.060 3.545 1.00 88.25 79 SER A N 1
ATOM 644 C CA . SER A 1 79 ? -14.690 1.048 4.343 1.00 88.25 79 SER A CA 1
ATOM 645 C C . SER A 1 79 ? -14.147 2.464 4.090 1.00 88.25 79 SER A C 1
ATOM 647 O O . SER A 1 79 ? -13.109 2.639 3.458 1.00 88.25 79 SER A O 1
ATOM 649 N N . GLU A 1 80 ? -14.815 3.501 4.597 1.00 87.94 80 GLU A N 1
ATOM 650 C CA . GLU A 1 80 ? -14.286 4.875 4.558 1.00 87.94 80 GLU A CA 1
ATOM 651 C C . GLU A 1 80 ? -12.894 4.971 5.199 1.00 87.94 80 GLU A C 1
ATOM 653 O O . GLU A 1 80 ? -11.951 5.428 4.560 1.00 87.94 80 GLU A O 1
ATOM 658 N N . GLN A 1 81 ? -12.723 4.406 6.397 1.00 86.56 81 GLN A N 1
ATOM 659 C CA . GLN A 1 81 ? -11.412 4.322 7.042 1.00 86.56 81 GLN A CA 1
ATOM 660 C C . GLN A 1 81 ? -10.418 3.491 6.217 1.00 86.56 81 GLN A C 1
ATOM 662 O O . GLN A 1 81 ? -9.259 3.869 6.076 1.00 86.56 81 GLN A O 1
ATOM 667 N N . GLY A 1 82 ? -10.868 2.375 5.635 1.00 87.50 82 GLY A N 1
ATOM 668 C CA . GLY A 1 82 ? -10.043 1.542 4.757 1.00 87.50 82 GLY A CA 1
ATOM 669 C C . GLY A 1 82 ? -9.509 2.309 3.547 1.00 87.50 82 GLY A C 1
ATOM 670 O O . GLY A 1 82 ? -8.340 2.154 3.203 1.00 87.50 82 GLY A O 1
ATOM 671 N N . ARG A 1 83 ? -10.328 3.189 2.956 1.00 90.56 83 ARG A N 1
ATOM 672 C CA . ARG A 1 83 ? -9.925 4.074 1.854 1.00 90.56 83 ARG A CA 1
ATOM 673 C C . ARG A 1 83 ? -8.848 5.063 2.286 1.00 90.56 83 ARG A C 1
ATOM 675 O O . ARG A 1 83 ? -7.837 5.157 1.603 1.00 90.56 83 ARG A O 1
ATOM 682 N N . HIS A 1 84 ? -8.995 5.709 3.443 1.00 89.88 84 HIS A N 1
ATOM 683 C CA . HIS A 1 84 ? -7.963 6.610 3.976 1.00 89.88 84 HIS A CA 1
ATOM 684 C C . HIS A 1 84 ? -6.622 5.903 4.222 1.00 89.88 84 HIS A C 1
ATOM 686 O O . HIS A 1 84 ? -5.552 6.447 3.937 1.00 89.88 84 HIS A O 1
ATOM 692 N N . ILE A 1 85 ? -6.661 4.667 4.724 1.00 89.44 85 ILE A N 1
ATOM 693 C CA . ILE A 1 85 ? -5.445 3.878 4.949 1.00 89.44 85 ILE A CA 1
ATOM 694 C C . ILE A 1 85 ? -4.821 3.467 3.619 1.00 89.44 85 ILE A C 1
ATOM 696 O O . ILE A 1 85 ? -3.611 3.611 3.451 1.00 89.44 85 ILE A O 1
ATOM 700 N N . ALA A 1 86 ? -5.624 2.977 2.674 1.00 90.81 86 ALA A N 1
ATOM 701 C CA . ALA A 1 86 ? -5.155 2.616 1.343 1.00 90.81 86 ALA A CA 1
ATOM 702 C C . ALA A 1 86 ? -4.528 3.819 0.623 1.00 90.81 86 ALA A C 1
ATOM 704 O O . ALA A 1 86 ? -3.436 3.702 0.074 1.00 90.81 86 ALA A O 1
ATOM 705 N N . GLU A 1 87 ? -5.142 4.995 0.710 1.00 91.62 87 GLU A N 1
ATOM 706 C CA . GLU A 1 87 ? -4.586 6.227 0.155 1.00 91.62 87 GLU A CA 1
ATOM 707 C C . GLU A 1 87 ? -3.232 6.565 0.797 1.00 91.62 87 GLU A C 1
ATOM 709 O O . GLU A 1 87 ? -2.250 6.809 0.096 1.00 91.62 87 GLU A O 1
ATOM 714 N N . THR A 1 88 ? -3.140 6.484 2.128 1.00 90.69 88 THR A N 1
ATOM 715 C CA . THR A 1 88 ? -1.891 6.734 2.867 1.00 90.69 88 THR A CA 1
ATOM 716 C C . THR A 1 88 ? -0.787 5.753 2.462 1.00 90.69 88 THR A C 1
ATOM 718 O O . THR A 1 88 ? 0.364 6.146 2.267 1.00 90.69 88 THR A O 1
ATOM 721 N N . ILE A 1 89 ? -1.120 4.468 2.307 1.00 89.88 89 ILE A N 1
ATOM 722 C CA . ILE A 1 89 ? -0.180 3.441 1.843 1.00 89.88 89 ILE A CA 1
ATOM 723 C C . ILE A 1 89 ? 0.265 3.739 0.407 1.00 89.88 89 ILE A C 1
ATOM 725 O O . ILE A 1 89 ? 1.460 3.690 0.126 1.00 89.88 89 ILE A O 1
ATOM 729 N N . SER A 1 90 ? -0.665 4.087 -0.485 1.00 90.50 90 SER A N 1
ATOM 730 C CA . SER A 1 90 ? -0.374 4.414 -1.885 1.00 90.50 90 SER A CA 1
ATOM 731 C C . SER A 1 90 ? 0.566 5.620 -2.000 1.00 90.50 90 SER A C 1
ATOM 733 O O . SER A 1 90 ? 1.598 5.554 -2.678 1.00 90.50 90 SER A O 1
ATOM 735 N N . GLN A 1 91 ? 0.297 6.686 -1.242 1.00 89.06 91 GLN A N 1
ATOM 736 C CA . GLN A 1 91 ? 1.185 7.843 -1.143 1.00 89.06 91 GLN A CA 1
ATOM 737 C C . GLN A 1 91 ? 2.563 7.442 -0.610 1.00 89.06 91 GLN A C 1
ATOM 739 O O . GLN A 1 91 ? 3.582 7.809 -1.198 1.00 89.06 91 GLN A O 1
ATOM 744 N N . GLN A 1 92 ? 2.618 6.629 0.447 1.00 88.56 92 GLN A N 1
ATOM 745 C CA . GLN A 1 92 ? 3.887 6.157 0.992 1.00 88.56 92 GLN A CA 1
ATOM 746 C C . GLN A 1 92 ? 4.693 5.356 -0.035 1.00 88.56 92 GLN A C 1
ATOM 748 O O . GLN A 1 92 ? 5.905 5.541 -0.117 1.00 88.56 92 GLN A O 1
ATOM 753 N N . ILE A 1 93 ? 4.035 4.515 -0.838 1.00 86.62 93 ILE A N 1
ATOM 754 C CA . ILE A 1 93 ? 4.661 3.747 -1.920 1.00 86.62 93 ILE A CA 1
ATOM 755 C C . ILE A 1 93 ? 5.232 4.673 -2.996 1.00 86.62 93 ILE A C 1
ATOM 757 O O . ILE A 1 93 ? 6.375 4.469 -3.402 1.00 86.62 93 ILE A O 1
ATOM 761 N N . SER A 1 94 ? 4.494 5.709 -3.411 1.00 83.75 94 SER A N 1
ATOM 762 C CA . SER A 1 94 ? 4.967 6.673 -4.420 1.00 83.75 94 SER A CA 1
ATOM 763 C C . SER A 1 94 ? 6.223 7.445 -3.996 1.00 83.75 94 SER A C 1
ATOM 765 O O . SER A 1 94 ? 7.013 7.858 -4.839 1.00 83.75 94 SER A O 1
ATOM 767 N N . MET A 1 95 ? 6.448 7.597 -2.688 1.00 84.12 95 MET A N 1
ATOM 768 C CA . MET A 1 95 ? 7.644 8.245 -2.140 1.00 84.12 95 MET A CA 1
ATOM 769 C C . MET A 1 95 ? 8.848 7.303 -2.029 1.00 84.12 95 MET A C 1
ATOM 771 O O . MET A 1 95 ? 9.958 7.745 -1.716 1.00 84.12 95 MET A O 1
ATOM 775 N N . LEU A 1 96 ? 8.663 5.997 -2.236 1.00 79.44 96 LEU A N 1
ATOM 776 C CA . LEU A 1 96 ? 9.771 5.060 -2.175 1.00 79.44 96 LEU A CA 1
ATOM 777 C C . LEU A 1 96 ? 10.648 5.173 -3.431 1.00 79.44 96 LEU A C 1
ATOM 779 O O . LEU A 1 96 ? 10.142 5.378 -4.532 1.00 79.44 96 LEU A O 1
ATOM 783 N N . PRO A 1 97 ? 11.972 4.958 -3.308 1.00 75.19 97 PRO A N 1
ATOM 784 C CA . PRO A 1 97 ? 12.817 4.840 -4.488 1.00 75.19 97 PRO A CA 1
ATOM 785 C C . PRO A 1 97 ? 12.349 3.663 -5.363 1.00 75.19 97 PRO A C 1
ATOM 787 O O . PRO A 1 97 ? 11.803 2.694 -4.821 1.00 75.19 97 PRO A O 1
ATOM 790 N N . PRO A 1 98 ? 12.619 3.687 -6.683 1.00 72.12 98 PRO A N 1
ATOM 791 C CA . PRO A 1 98 ? 12.253 2.599 -7.585 1.00 72.12 98 PRO A CA 1
ATOM 792 C C . PRO A 1 98 ? 12.675 1.226 -7.038 1.00 72.12 98 PRO A C 1
ATOM 794 O O . PRO A 1 98 ? 13.863 0.976 -6.819 1.00 72.12 98 PRO A O 1
ATOM 797 N N . GLN A 1 99 ? 11.701 0.335 -6.811 1.00 69.88 99 GLN A N 1
ATOM 798 C CA . GLN A 1 99 ? 11.946 -0.976 -6.179 1.00 69.88 99 GLN A CA 1
ATOM 799 C C . GLN A 1 99 ? 12.603 -1.970 -7.134 1.00 69.88 99 GLN A C 1
ATOM 801 O O . GLN A 1 99 ? 13.412 -2.817 -6.746 1.00 69.88 99 GLN A O 1
ATOM 806 N N . PHE A 1 100 ? 12.293 -1.832 -8.417 1.00 68.25 100 PHE A N 1
ATOM 807 C CA . PHE A 1 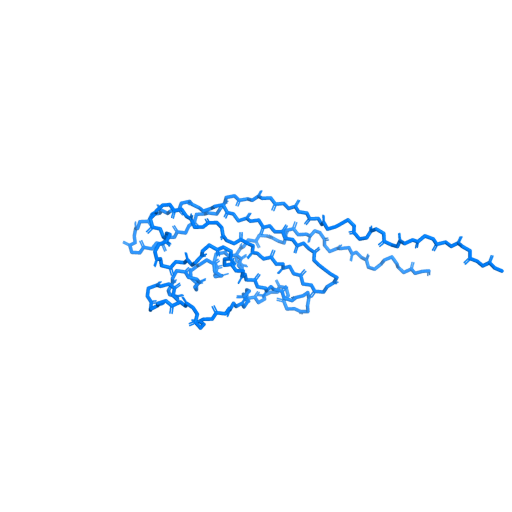100 ? 12.879 -2.621 -9.479 1.00 68.25 100 PHE A CA 1
ATOM 808 C C . PHE A 1 100 ? 13.763 -1.708 -10.319 1.00 68.25 100 PHE A C 1
ATOM 810 O O . PHE A 1 100 ? 13.324 -0.670 -10.813 1.00 68.25 100 PHE A O 1
ATOM 817 N N . ARG A 1 101 ? 15.040 -2.082 -10.476 1.00 60.19 101 ARG A N 1
ATOM 818 C CA . ARG A 1 101 ? 15.909 -1.427 -11.459 1.00 60.19 101 ARG A CA 1
ATOM 819 C C . ARG A 1 101 ? 15.227 -1.565 -12.813 1.00 60.19 101 ARG A C 1
ATOM 821 O O . ARG A 1 101 ? 14.901 -2.690 -13.186 1.00 60.19 101 ARG A O 1
ATOM 828 N N . GLY A 1 102 ? 15.035 -0.450 -13.520 1.00 50.81 102 GLY A N 1
ATOM 829 C CA . GLY A 1 102 ? 14.612 -0.474 -14.913 1.00 50.81 102 GLY A CA 1
ATOM 830 C C . GLY A 1 102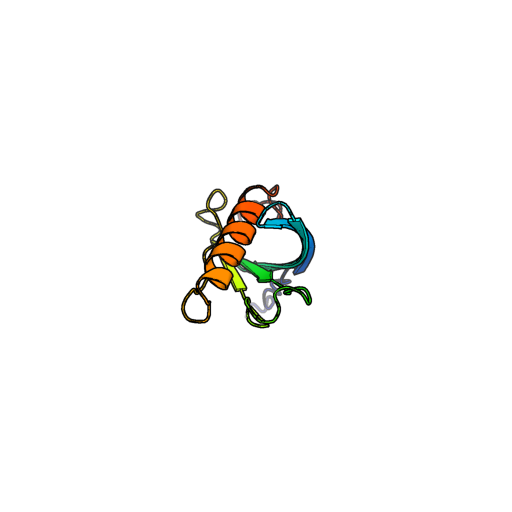 ? 15.532 -1.420 -15.668 1.00 50.81 102 GLY A C 1
ATOM 831 O O . GLY A 1 102 ? 16.712 -1.124 -15.865 1.00 50.81 102 GLY A O 1
ATOM 832 N N . GLY A 1 103 ? 15.017 -2.597 -16.016 1.00 42.34 103 GLY A N 1
ATOM 833 C CA . GLY A 1 103 ? 15.651 -3.409 -17.029 1.00 42.34 103 GLY A CA 1
ATOM 834 C C . GLY A 1 103 ? 15.633 -2.544 -18.272 1.00 42.34 103 GLY A C 1
ATOM 835 O O . GLY A 1 103 ? 14.559 -2.191 -18.754 1.00 42.34 103 GLY A O 1
ATOM 836 N N . LYS A 1 104 ? 16.806 -2.144 -18.769 1.00 38.50 104 LYS A N 1
ATOM 837 C CA . LYS A 1 104 ? 16.881 -1.779 -20.181 1.00 38.50 104 LYS A CA 1
ATOM 838 C C . LYS A 1 104 ? 16.214 -2.924 -20.952 1.00 38.50 104 LYS A C 1
ATOM 840 O O . LYS A 1 104 ? 16.464 -4.079 -20.579 1.00 38.50 104 LYS A O 1
ATOM 845 N N . PRO A 1 105 ? 15.399 -2.650 -21.983 1.00 42.56 105 PRO A N 1
ATOM 846 C CA . PRO A 1 105 ? 15.075 -3.694 -22.935 1.00 42.56 105 PRO A CA 1
ATOM 847 C C . PRO A 1 105 ? 16.409 -4.313 -23.341 1.00 42.56 105 PRO A C 1
ATOM 849 O O . PRO A 1 105 ? 17.358 -3.592 -23.663 1.00 42.56 105 PRO A O 1
ATOM 852 N N . VAL A 1 106 ? 16.522 -5.631 -23.233 1.00 46.44 106 VAL A N 1
ATOM 853 C CA . VAL A 1 106 ? 17.566 -6.332 -23.968 1.00 46.44 106 VAL A CA 1
ATOM 854 C C . VAL A 1 106 ? 17.142 -6.160 -25.422 1.00 46.44 106 VAL A C 1
ATOM 856 O O . VAL A 1 106 ? 16.302 -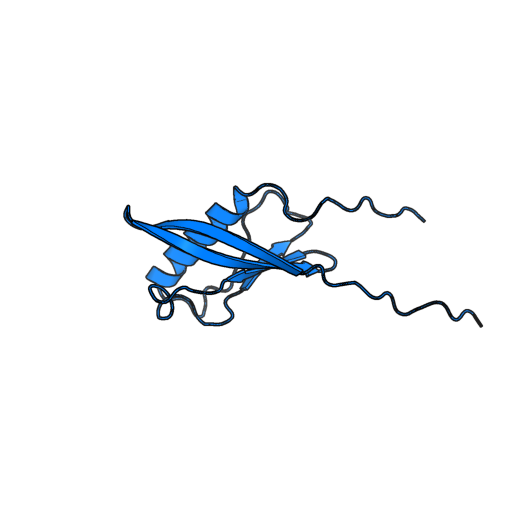6.909 -25.911 1.00 46.44 106 VAL A O 1
ATOM 859 N N . GLU A 1 107 ? 17.592 -5.068 -26.046 1.00 38.16 107 GLU A N 1
ATOM 860 C CA . GLU A 1 107 ? 17.523 -4.913 -27.494 1.00 38.16 107 GLU A CA 1
ATOM 861 C C . GLU A 1 107 ? 18.201 -6.145 -28.096 1.00 38.16 107 GLU A C 1
ATOM 863 O O . GLU A 1 107 ? 19.304 -6.525 -27.687 1.00 38.16 107 GLU A O 1
ATOM 868 N N . ALA A 1 108 ? 17.431 -6.812 -28.952 1.00 41.38 108 ALA A N 1
ATOM 869 C CA . ALA A 1 108 ? 17.761 -8.058 -29.625 1.00 41.38 108 ALA A CA 1
ATOM 870 C C . ALA A 1 108 ? 18.892 -7.887 -30.645 1.00 41.38 108 ALA A C 1
ATOM 872 O O . ALA A 1 108 ? 19.009 -6.783 -31.226 1.00 41.38 108 ALA A O 1
#

Secondary structure (DSSP, 8-state):
-----------EEEEEEEEEEETTEEEEEEEEEEEETTEEEEEEE--TTTTTTS-TTEEEEEEGGGTTSPPEE--TT--HHHHHHHHHHHHHHHTSPPSS--------

Sequence (108 aa):
MACLLPYYTKLKHMTRQITINLDGQQFMLDLEFEQRDHSIVYHVTPNKHFSHQIPAGFEMIQNDIDKESAPTYDESALSEQGRHIAETISQQISMLPPQFRGGKPVEA